Protein AF-A0A7Z9XMH9-F1 (afdb_monomer_lite)

Foldseek 3Di:
DDWDDDPPDDIDQAAADDDDVDPTQDDPNHGDPCSVVVVVVCVVRYDD

Sequence (48 aa):
MLTISIPEYNDITLHHLVLDMNGTLARDGVLLPGVKERLDQLKPWLEI

Structure (mmCIF, N/CA/C/O backbone):
data_AF-A0A7Z9XMH9-F1
#
_entry.id   AF-A0A7Z9XMH9-F1
#
loop_
_atom_site.group_PDB
_atom_site.id
_atom_site.type_symbol
_atom_site.label_atom_id
_atom_site.label_alt_id
_atom_site.label_comp_id
_atom_site.label_asym_id
_atom_site.label_entity_id
_atom_site.label_seq_id
_atom_site.pdbx_PDB_ins_code
_atom_site.Cartn_x
_atom_site.Cartn_y
_atom_site.Cartn_z
_atom_site.occupancy
_atom_site.B_iso_or_equiv
_atom_site.auth_seq_id
_atom_site.auth_comp_id
_atom_site.auth_asym_id
_atom_site.auth_atom_id
_atom_site.pdbx_PDB_model_num
ATOM 1 N N . MET A 1 1 ? -9.011 -4.107 4.722 1.00 90.69 1 MET A N 1
ATOM 2 C CA . MET A 1 1 ? -8.941 -2.830 5.455 1.00 90.69 1 MET A CA 1
ATOM 3 C C . MET A 1 1 ? -7.614 -2.700 6.214 1.00 90.69 1 MET A C 1
ATOM 5 O O . MET A 1 1 ? -7.231 -3.654 6.886 1.00 90.69 1 MET A O 1
ATOM 9 N N . LEU A 1 2 ? -6.917 -1.561 6.097 1.00 95.19 2 LEU A N 1
ATOM 10 C CA . LEU A 1 2 ? -5.639 -1.269 6.767 1.00 95.19 2 LEU A CA 1
ATOM 11 C C . LEU A 1 2 ? -5.815 -0.100 7.743 1.00 95.19 2 LEU A C 1
ATOM 13 O O . LEU A 1 2 ? -6.143 1.002 7.311 1.00 95.19 2 LEU A O 1
ATOM 17 N N . THR A 1 3 ? -5.564 -0.322 9.034 1.00 96.25 3 THR A N 1
ATOM 18 C CA . THR A 1 3 ? -5.648 0.728 10.062 1.00 96.25 3 THR A CA 1
ATOM 19 C C . THR A 1 3 ? -4.255 1.163 10.499 1.00 96.25 3 THR A C 1
ATOM 21 O O . THR A 1 3 ? -3.402 0.328 10.798 1.00 96.25 3 THR A O 1
ATOM 24 N N . ILE A 1 4 ? -4.027 2.474 10.525 1.00 95.62 4 ILE A N 1
ATOM 25 C CA . ILE A 1 4 ? -2.760 3.100 10.897 1.00 95.62 4 ILE A CA 1
ATOM 26 C C . ILE A 1 4 ? -3.033 4.064 12.049 1.00 95.62 4 ILE A C 1
ATOM 28 O O . ILE A 1 4 ? -3.771 5.036 11.881 1.00 95.62 4 ILE A O 1
ATOM 32 N N . SER A 1 5 ? -2.407 3.810 13.197 1.00 96.31 5 SER A N 1
ATOM 33 C CA . SER A 1 5 ? -2.430 4.729 14.333 1.00 96.31 5 SER A CA 1
ATOM 34 C C . SER A 1 5 ? -1.349 5.786 14.170 1.00 96.31 5 SER A C 1
ATOM 36 O O . SER A 1 5 ? -0.165 5.467 14.046 1.00 96.31 5 SER A O 1
ATOM 38 N N . ILE A 1 6 ? -1.760 7.050 14.170 1.00 95.50 6 ILE A N 1
ATOM 39 C CA . ILE A 1 6 ? -0.857 8.195 14.070 1.00 95.50 6 ILE A CA 1
ATOM 40 C C . ILE A 1 6 ? -0.809 8.868 15.448 1.00 95.50 6 ILE A C 1
ATOM 42 O O . ILE A 1 6 ? -1.859 9.283 15.940 1.00 95.50 6 ILE A O 1
ATOM 46 N N . PRO A 1 7 ? 0.370 8.977 16.093 1.00 96.56 7 PRO A N 1
ATOM 47 C CA . PRO A 1 7 ? 0.493 9.652 17.381 1.00 96.56 7 PRO A CA 1
ATOM 48 C C . PRO A 1 7 ? -0.083 11.068 17.334 1.00 96.56 7 PRO A C 1
ATOM 50 O O . PRO A 1 7 ? 0.131 11.787 16.362 1.00 96.56 7 PRO A O 1
ATOM 53 N N . GLU A 1 8 ? -0.807 11.452 18.387 1.00 96.31 8 GLU A N 1
ATOM 54 C CA . GLU A 1 8 ? -1.461 12.768 18.512 1.00 96.31 8 GLU A CA 1
ATOM 55 C C . GLU A 1 8 ? -2.511 13.071 17.424 1.00 96.31 8 GLU A C 1
ATOM 57 O O . GLU A 1 8 ? -2.992 14.198 17.304 1.00 96.31 8 GLU A O 1
ATOM 62 N N . TYR A 1 9 ? -2.916 12.056 16.660 1.00 95.12 9 TYR A N 1
ATOM 63 C CA . TYR A 1 9 ? -3.965 12.135 15.655 1.00 95.12 9 TYR A CA 1
ATOM 64 C C . TYR A 1 9 ? -4.945 10.961 15.816 1.00 95.12 9 TYR A C 1
ATOM 66 O O . TYR A 1 9 ? -4.829 10.149 16.733 1.00 95.12 9 TYR A O 1
ATOM 74 N N . ASN A 1 10 ? -5.946 10.889 14.940 1.00 94.62 10 ASN A N 1
ATOM 75 C CA . ASN A 1 10 ? -6.898 9.783 14.918 1.00 94.62 10 ASN A CA 1
ATOM 76 C C . ASN A 1 10 ? -6.352 8.584 14.134 1.00 94.62 10 ASN A C 1
ATOM 78 O O . ASN A 1 10 ? -5.523 8.734 13.233 1.00 94.62 10 ASN A O 1
ATOM 82 N N . ASP A 1 11 ? -6.886 7.400 14.427 1.00 96.75 11 ASP A N 1
ATOM 83 C CA . ASP A 1 11 ? -6.659 6.225 13.593 1.00 96.75 11 ASP A CA 1
ATOM 84 C C . ASP A 1 11 ? -7.209 6.466 12.182 1.00 96.75 11 ASP A C 1
ATOM 86 O O . ASP A 1 11 ? -8.364 6.865 11.996 1.00 96.75 11 ASP A O 1
ATOM 90 N N . ILE A 1 12 ? -6.381 6.200 11.174 1.00 96.44 12 ILE A N 1
ATOM 91 C CA . ILE A 1 12 ? -6.784 6.258 9.770 1.00 96.44 12 ILE A CA 1
ATOM 92 C C . ILE A 1 12 ? -7.041 4.842 9.290 1.00 96.44 12 ILE A C 1
ATOM 94 O O . ILE A 1 12 ? -6.203 3.957 9.449 1.00 96.44 12 ILE A O 1
ATOM 98 N N . THR A 1 13 ? -8.192 4.643 8.658 1.00 96.44 13 THR A N 1
ATOM 99 C CA . THR A 1 13 ? -8.565 3.366 8.060 1.00 96.44 13 THR A CA 1
ATOM 100 C C . THR A 1 13 ? -8.629 3.507 6.545 1.00 96.44 13 THR A C 1
ATOM 102 O O . THR A 1 13 ? -9.417 4.285 6.012 1.00 96.44 13 THR A O 1
ATOM 105 N N . LEU A 1 14 ? -7.769 2.762 5.852 1.00 95.88 14 LEU A N 1
ATOM 106 C CA . LEU A 1 14 ? -7.667 2.733 4.399 1.00 95.88 14 LEU A CA 1
ATOM 107 C C . LEU A 1 14 ? -8.377 1.490 3.856 1.00 95.88 14 LEU A C 1
ATOM 109 O O . LEU A 1 14 ? -8.084 0.358 4.257 1.00 95.88 14 LEU A O 1
ATOM 113 N N . HIS A 1 15 ? -9.298 1.713 2.922 1.00 95.88 15 HIS A N 1
ATOM 114 C CA . HIS A 1 15 ? -10.019 0.647 2.221 1.00 95.88 15 HIS A CA 1
ATOM 115 C C . HIS A 1 15 ? -9.384 0.337 0.869 1.00 95.88 15 HIS A C 1
ATOM 117 O O . HIS A 1 15 ? -9.154 -0.826 0.556 1.00 95.88 15 HIS A O 1
ATOM 123 N N . HIS A 1 16 ? -9.020 1.373 0.113 1.00 95.75 16 HIS A N 1
ATOM 124 C CA . HIS A 1 16 ? -8.475 1.250 -1.235 1.00 95.75 16 HIS A CA 1
ATOM 125 C C . HIS A 1 16 ? -7.108 1.925 -1.341 1.00 95.75 16 HIS A C 1
ATOM 127 O O . HIS A 1 16 ? -6.814 2.884 -0.624 1.00 95.75 16 HIS A O 1
ATOM 133 N N . LEU A 1 17 ? -6.286 1.435 -2.268 1.00 93.81 17 LEU A N 1
ATOM 134 C CA . LEU A 1 17 ? -4.990 2.006 -2.619 1.00 93.81 17 LEU A CA 1
ATOM 135 C C . LEU A 1 17 ? -4.929 2.204 -4.132 1.00 93.81 17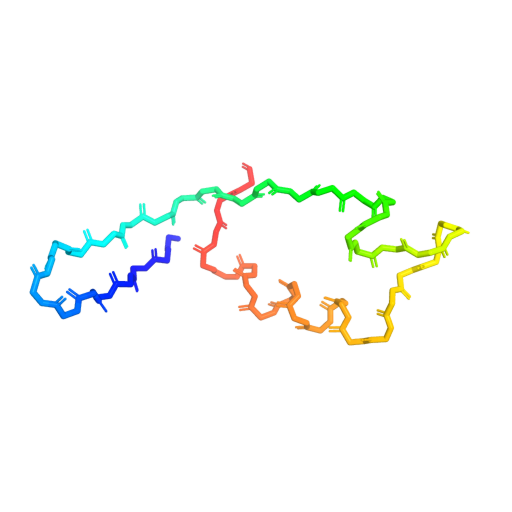 LEU A C 1
ATOM 137 O O . LEU A 1 17 ? -5.068 1.246 -4.889 1.00 93.81 17 LEU A O 1
ATOM 141 N N . VAL A 1 18 ? -4.690 3.440 -4.561 1.00 93.31 18 VAL A N 1
ATOM 142 C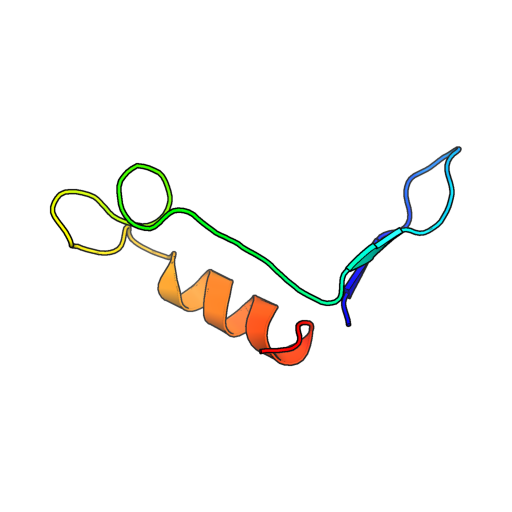 CA . VAL A 1 18 ? -4.514 3.798 -5.973 1.00 93.31 18 VAL A CA 1
ATOM 143 C C . VAL A 1 18 ? -3.054 4.182 -6.188 1.00 93.31 18 VAL A C 1
ATOM 145 O O . VAL A 1 18 ? -2.499 4.953 -5.408 1.00 93.31 18 VAL A O 1
ATOM 148 N N . LEU A 1 19 ? -2.427 3.615 -7.218 1.00 92.62 19 LEU A N 1
ATOM 149 C CA . LEU A 1 19 ? -1.006 3.785 -7.517 1.00 92.62 19 LEU A CA 1
ATOM 150 C C . LEU A 1 19 ? -0.818 4.069 -9.004 1.00 92.62 19 LEU A C 1
ATOM 152 O O . LEU A 1 19 ? -1.460 3.432 -9.841 1.00 92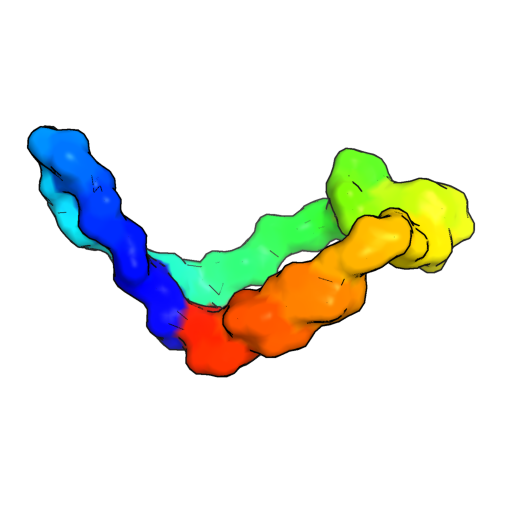.62 19 LEU A O 1
ATOM 156 N N . ASP A 1 20 ? 0.123 4.952 -9.325 1.00 90.12 20 ASP A N 1
ATOM 157 C CA . ASP A 1 20 ? 0.580 5.124 -10.700 1.00 90.12 20 ASP A CA 1
ATOM 158 C C . ASP A 1 20 ? 1.451 3.942 -11.138 1.00 90.12 20 ASP A C 1
ATOM 160 O O . ASP A 1 20 ? 2.303 3.444 -10.402 1.00 90.12 20 ASP A O 1
ATOM 164 N N . MET A 1 21 ? 1.268 3.491 -12.376 1.00 81.62 21 MET A N 1
ATOM 165 C CA . MET A 1 21 ? 2.068 2.402 -12.938 1.00 81.62 21 MET A CA 1
ATOM 166 C C . MET A 1 21 ? 3.460 2.904 -13.342 1.00 81.62 21 MET A C 1
ATOM 168 O O . MET A 1 21 ? 4.459 2.597 -12.690 1.00 81.62 21 MET A O 1
ATOM 172 N N . ASN A 1 22 ? 3.539 3.715 -14.397 1.00 73.81 22 ASN A N 1
ATOM 173 C CA . ASN A 1 22 ? 4.803 4.286 -14.860 1.00 73.81 22 ASN A CA 1
ATOM 174 C C . ASN A 1 22 ? 5.140 5.537 -14.044 1.00 73.81 22 ASN A C 1
ATOM 176 O O . ASN A 1 22 ? 4.302 6.418 -13.896 1.00 73.81 22 ASN A O 1
ATOM 180 N N . GLY A 1 23 ? 6.369 5.612 -13.529 1.00 74.56 23 GLY A N 1
ATOM 181 C CA . GLY A 1 23 ? 6.796 6.715 -12.657 1.00 74.56 23 GLY A CA 1
ATOM 182 C C . GLY A 1 23 ? 6.554 6.477 -11.162 1.00 74.56 23 GLY A C 1
ATOM 183 O O . GLY A 1 23 ? 6.902 7.334 -10.358 1.00 74.56 23 GLY A O 1
ATOM 184 N N . THR A 1 24 ? 6.016 5.314 -10.772 1.00 79.56 24 THR A N 1
ATOM 185 C CA . THR A 1 24 ? 5.946 4.870 -9.366 1.00 79.56 24 THR A CA 1
ATOM 186 C C . THR A 1 24 ? 6.281 3.381 -9.228 1.00 79.56 24 THR A C 1
ATOM 188 O O . THR A 1 24 ? 7.234 3.036 -8.532 1.00 79.56 24 THR A O 1
ATOM 191 N N . LEU A 1 25 ? 5.566 2.485 -9.918 1.00 92.00 25 LEU A N 1
ATOM 192 C CA . LEU A 1 25 ? 5.746 1.029 -9.778 1.00 92.00 25 LEU A CA 1
ATOM 193 C C . LEU A 1 25 ? 6.663 0.403 -10.836 1.00 92.00 25 LEU A C 1
ATOM 195 O O . LEU A 1 25 ? 7.267 -0.645 -10.594 1.00 92.00 25 LEU A O 1
ATOM 199 N N . ALA A 1 26 ? 6.762 1.032 -12.005 1.00 94.25 26 ALA A N 1
ATOM 200 C CA . ALA A 1 26 ? 7.471 0.506 -13.160 1.00 94.25 26 ALA A CA 1
ATOM 201 C C . ALA A 1 26 ? 8.347 1.558 -13.848 1.00 94.25 26 ALA A C 1
ATOM 203 O O . ALA A 1 26 ? 8.043 2.757 -13.856 1.00 94.25 26 ALA A O 1
ATOM 204 N N . ARG A 1 27 ? 9.414 1.068 -14.488 1.00 91.94 27 ARG A N 1
ATOM 205 C CA . ARG A 1 27 ? 10.230 1.804 -15.456 1.00 91.94 27 ARG A CA 1
ATOM 206 C C . ARG A 1 27 ? 10.166 1.070 -16.789 1.00 91.94 27 ARG A C 1
ATOM 208 O O . ARG A 1 27 ? 10.403 -0.132 -16.835 1.00 91.94 27 ARG A O 1
ATOM 215 N N . ASP A 1 28 ? 9.813 1.789 -17.851 1.00 90.12 28 ASP A N 1
ATOM 216 C CA . ASP A 1 28 ? 9.679 1.239 -19.208 1.00 90.12 28 ASP A CA 1
ATOM 217 C C . ASP A 1 28 ? 8.739 0.014 -19.274 1.00 90.12 28 ASP A C 1
ATOM 219 O O . ASP A 1 28 ? 8.986 -0.956 -19.985 1.00 90.12 28 ASP A O 1
ATOM 223 N N . GLY A 1 29 ? 7.657 0.041 -18.484 1.00 87.81 29 GLY A N 1
ATOM 224 C CA . GLY A 1 29 ? 6.682 -1.051 -18.392 1.00 87.81 29 GLY A CA 1
ATOM 225 C C . GLY A 1 29 ? 7.137 -2.261 -17.569 1.00 87.81 29 GLY A C 1
ATOM 226 O O . GLY A 1 29 ? 6.358 -3.194 -17.384 1.00 87.81 29 GLY A O 1
ATOM 227 N N . VAL A 1 30 ? 8.360 -2.247 -17.033 1.00 92.12 30 VAL A N 1
ATOM 228 C CA . VAL A 1 30 ? 8.895 -3.314 -16.182 1.00 92.12 30 VAL A CA 1
ATOM 229 C C . VAL A 1 30 ? 8.787 -2.903 -14.717 1.00 92.12 30 VAL A C 1
ATOM 231 O O . VAL A 1 30 ? 9.263 -1.834 -14.328 1.00 92.12 30 VAL A O 1
ATOM 234 N N . LEU A 1 31 ? 8.164 -3.754 -13.895 1.00 93.81 31 LEU A N 1
ATOM 235 C CA . LEU A 1 31 ? 8.066 -3.523 -12.454 1.00 93.81 31 LEU A CA 1
ATOM 236 C C . LEU A 1 31 ? 9.455 -3.412 -11.828 1.00 93.81 31 LEU A C 1
ATOM 238 O O . LEU A 1 31 ? 10.354 -4.204 -12.122 1.00 93.81 31 LEU A O 1
ATOM 242 N N . LEU A 1 32 ? 9.611 -2.446 -10.925 1.00 94.62 3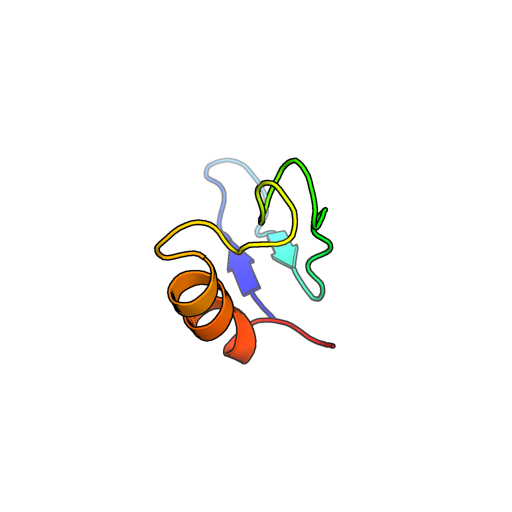2 LEU A N 1
ATOM 243 C CA . LEU A 1 32 ? 10.847 -2.311 -10.170 1.00 94.62 32 LEU A CA 1
ATOM 244 C C . LEU A 1 32 ? 11.030 -3.512 -9.219 1.00 94.62 32 LEU A C 1
ATOM 246 O O . LEU A 1 32 ? 10.042 -4.061 -8.713 1.00 94.62 32 LEU A O 1
ATOM 250 N N . PRO A 1 33 ? 12.281 -3.923 -8.939 1.00 96.06 33 PRO A N 1
ATOM 251 C CA . PRO A 1 33 ? 12.549 -5.036 -8.035 1.00 96.06 33 PRO A CA 1
ATOM 252 C C . PRO A 1 33 ? 11.866 -4.863 -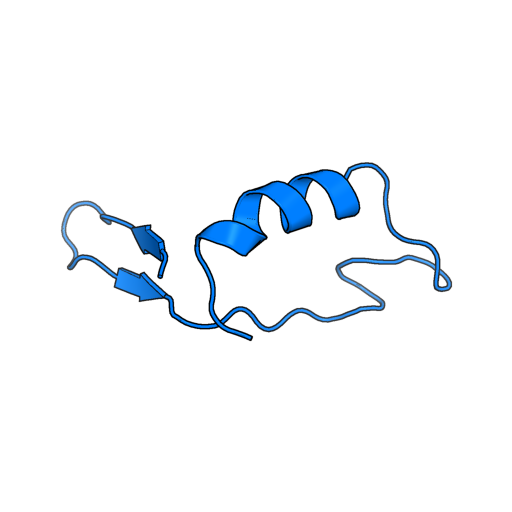6.672 1.00 96.06 33 PRO A C 1
ATOM 254 O O . PRO A 1 33 ? 11.970 -3.815 -6.027 1.00 96.06 33 PRO A O 1
ATOM 257 N N . GLY A 1 34 ? 11.171 -5.901 -6.205 1.00 95.50 34 GLY A N 1
ATOM 258 C CA . GLY A 1 34 ? 10.499 -5.880 -4.908 1.00 95.50 34 GLY A CA 1
ATOM 259 C C . GLY A 1 34 ? 9.108 -5.232 -4.907 1.00 95.50 34 GLY A C 1
ATOM 260 O O . GLY A 1 34 ? 8.489 -5.158 -3.845 1.00 95.50 34 GLY A O 1
ATOM 261 N N . VAL A 1 35 ? 8.624 -4.673 -6.024 1.00 95.38 35 VAL A N 1
ATOM 262 C CA . VAL A 1 35 ? 7.281 -4.062 -6.076 1.00 95.38 35 VAL A CA 1
ATOM 263 C C . VAL A 1 35 ? 6.203 -5.124 -5.919 1.00 95.38 35 VAL A C 1
ATOM 265 O O . VAL A 1 35 ? 5.282 -4.952 -5.122 1.00 95.38 35 VAL A O 1
ATOM 268 N N . LYS A 1 36 ? 6.341 -6.243 -6.634 1.00 94.75 36 LYS A N 1
ATOM 269 C CA . LYS A 1 36 ? 5.374 -7.338 -6.585 1.00 94.75 36 LYS A CA 1
ATOM 270 C C . LYS A 1 36 ? 5.210 -7.877 -5.163 1.00 94.75 36 LYS A C 1
ATOM 272 O O . LYS A 1 36 ? 4.092 -8.007 -4.681 1.00 94.75 36 LYS A O 1
ATOM 277 N N . GLU A 1 37 ? 6.320 -8.134 -4.487 1.00 97.25 37 GLU A N 1
ATOM 278 C CA . GLU A 1 37 ? 6.358 -8.709 -3.146 1.00 97.25 37 GLU A CA 1
ATOM 279 C C . GLU A 1 37 ? 5.703 -7.774 -2.123 1.00 97.25 37 GLU A C 1
ATOM 281 O O . GLU A 1 37 ? 4.970 -8.226 -1.246 1.00 97.25 37 GLU A O 1
ATOM 286 N N . ARG A 1 38 ? 5.914 -6.458 -2.257 1.00 95.50 38 ARG A N 1
ATOM 287 C CA . ARG A 1 38 ? 5.270 -5.452 -1.399 1.00 95.50 38 ARG A CA 1
ATOM 288 C C . ARG A 1 38 ? 3.767 -5.361 -1.651 1.00 95.50 38 ARG A C 1
ATOM 290 O O . ARG A 1 38 ? 3.002 -5.280 -0.696 1.00 95.50 38 ARG A O 1
ATOM 297 N N . LEU A 1 39 ? 3.329 -5.410 -2.910 1.00 94.50 39 LEU A N 1
ATOM 298 C CA . LEU A 1 39 ? 1.900 -5.428 -3.235 1.00 94.50 39 LEU A CA 1
ATOM 299 C C . LEU A 1 39 ? 1.216 -6.700 -2.719 1.00 94.50 39 LEU A C 1
ATOM 301 O O . LEU A 1 39 ? 0.117 -6.620 -2.173 1.00 94.50 39 LEU A O 1
ATOM 305 N N . ASP A 1 40 ? 1.882 -7.853 -2.812 1.00 95.56 40 ASP A N 1
ATOM 306 C CA . ASP A 1 40 ? 1.371 -9.115 -2.269 1.00 95.56 40 ASP A CA 1
ATOM 307 C C . ASP A 1 40 ? 1.196 -9.044 -0.738 1.00 95.56 40 ASP A C 1
ATOM 309 O O . ASP A 1 40 ? 0.230 -9.592 -0.208 1.00 95.56 40 ASP A O 1
ATOM 313 N N . GLN A 1 41 ? 2.064 -8.313 -0.028 1.00 95.94 41 GLN A N 1
ATOM 314 C CA . GLN A 1 41 ? 1.921 -8.064 1.414 1.00 95.94 41 GLN A CA 1
ATOM 315 C C . GLN A 1 41 ? 0.764 -7.116 1.754 1.00 95.94 41 GLN A C 1
ATOM 317 O O . GLN A 1 41 ? 0.176 -7.241 2.827 1.00 95.94 41 GLN A O 1
ATOM 322 N N . LEU A 1 42 ? 0.426 -6.182 0.859 1.00 95.00 42 LEU A N 1
ATOM 323 C CA . LEU A 1 42 ? -0.661 -5.216 1.052 1.00 95.00 42 LEU A CA 1
ATOM 324 C C . LEU A 1 42 ? -2.038 -5.784 0.682 1.00 95.00 42 LEU A C 1
ATOM 326 O O . LEU A 1 42 ? -3.044 -5.375 1.259 1.00 95.00 42 LEU A O 1
ATOM 330 N N . LYS A 1 43 ? -2.091 -6.753 -0.237 1.00 94.19 43 LYS A N 1
ATOM 331 C CA . LYS A 1 43 ? -3.330 -7.340 -0.769 1.00 94.19 43 LYS A CA 1
ATOM 332 C 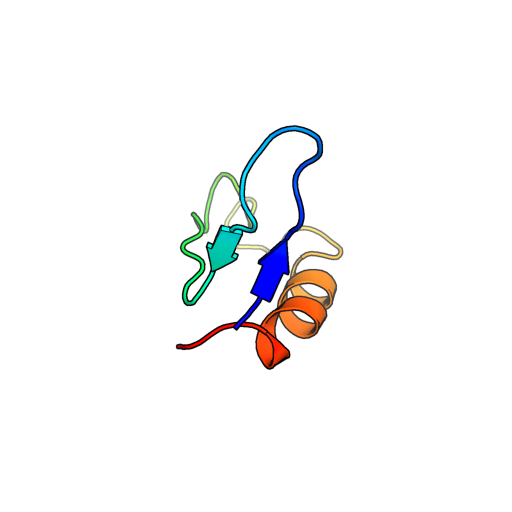C . LYS A 1 43 ? -4.333 -7.831 0.293 1.00 94.19 43 LYS A C 1
ATOM 334 O O . LYS A 1 43 ? -5.516 -7.566 0.112 1.00 94.19 43 LYS A O 1
ATOM 339 N N . PRO A 1 44 ? -3.938 -8.501 1.396 1.00 96.06 44 PRO A N 1
ATOM 340 C CA . PRO A 1 44 ? -4.895 -8.949 2.416 1.00 96.06 44 PRO A CA 1
ATOM 341 C C . PRO A 1 44 ? -5.585 -7.799 3.162 1.00 96.06 44 PRO A C 1
ATOM 343 O O . PRO A 1 44 ? -6.619 -7.999 3.796 1.00 96.06 44 PRO A O 1
ATOM 346 N N . TRP A 1 45 ? -5.008 -6.598 3.104 1.00 96.31 45 TRP A N 1
ATOM 347 C CA . TRP A 1 45 ? -5.436 -5.439 3.876 1.00 96.31 45 TRP A CA 1
ATOM 348 C C . TRP A 1 45 ? -6.257 -4.447 3.065 1.00 96.31 45 TRP A C 1
ATOM 350 O O . TRP A 1 45 ? -6.687 -3.447 3.625 1.00 96.31 45 TRP A O 1
ATOM 360 N N . LEU A 1 46 ? -6.504 -4.664 1.778 1.00 95.38 46 LEU A N 1
ATOM 361 C CA . LEU A 1 46 ? -7.130 -3.662 0.913 1.00 95.38 46 LEU A CA 1
ATOM 362 C C . LEU A 1 46 ? -8.213 -4.296 0.040 1.00 95.38 46 LEU A C 1
ATOM 364 O O . LEU A 1 46 ? -8.150 -5.476 -0.297 1.00 95.38 46 LEU A O 1
ATOM 368 N N . GLU A 1 47 ? -9.223 -3.504 -0.286 1.00 93.00 47 GLU A N 1
ATOM 369 C CA . GLU A 1 47 ? -10.352 -3.877 -1.133 1.00 93.00 47 GLU A CA 1
ATOM 370 C C . GLU A 1 47 ? -10.050 -3.513 -2.594 1.00 93.00 47 GLU A C 1
ATOM 372 O O . GLU A 1 47 ? -9.413 -2.488 -2.866 1.00 93.00 47 GLU A O 1
ATOM 377 N N . ILE A 1 48 ? -10.502 -4.368 -3.519 1.00 83.81 48 ILE A N 1
ATOM 378 C CA . ILE A 1 48 ? -10.376 -4.189 -4.977 1.00 83.81 48 ILE A CA 1
ATOM 379 C C . ILE A 1 48 ? -11.610 -3.471 -5.508 1.00 83.81 48 ILE A C 1
ATOM 381 O O . ILE A 1 48 ? -12.724 -3.917 -5.156 1.00 83.81 48 ILE A O 1
#

Secondary structure (DSSP, 8-state):
-EEE--TTSPPEEE------TBTTTEETTEEPTTHHHHHHHHGGGS--

Radius of gyration: 13.39 Å; chains: 1; bounding box: 23×22×38 Å

pLDDT: mean 92.91, std 5.38, range [73.81, 97.25]